Protein AF-A0A183U8U4-F1 (afdb_monomer)

Solvent-accessible surface area (backbone atoms only — not comparable to full-atom values): 8747 Å² total; per-residue (Å²): 136,84,70,83,73,76,54,66,68,55,45,35,29,67,80,66,69,57,63,91,91,66,82,87,49,68,44,51,52,22,52,34,50,22,61,74,52,65,74,80,43,82,41,73,47,58,36,67,73,43,47,53,53,50,50,53,51,53,52,50,55,51,51,51,54,50,51,50,53,52,49,53,52,50,55,66,70,65,72,81,82,74,97,68,84,76,85,74,80,91,67,94,51,70,74,56,51,57,54,51,54,32,65,71,64,73,42,62,69,58,34,49,53,51,48,63,60,51,59,76,60,70,82,7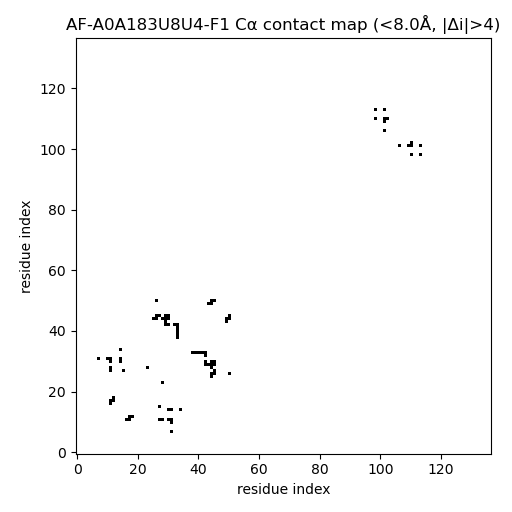6,77,89,77,92,85,88,80,85,86,76,88,81,137

Structure (mmCIF, N/CA/C/O backbone):
data_AF-A0A183U8U4-F1
#
_entry.id   AF-A0A183U8U4-F1
#
loop_
_atom_site.group_PDB
_atom_site.id
_atom_site.type_symbol
_atom_site.label_atom_id
_atom_site.label_alt_id
_atom_site.label_comp_id
_atom_site.label_asym_id
_atom_site.label_entity_id
_atom_site.label_seq_id
_atom_site.pdbx_PDB_ins_code
_atom_site.Cartn_x
_atom_site.Cartn_y
_atom_site.Cartn_z
_atom_site.occupancy
_atom_site.B_iso_or_equiv
_atom_site.auth_seq_id
_atom_site.auth_comp_id
_atom_site.auth_asym_id
_atom_site.auth_atom_id
_atom_site.pdbx_PDB_model_num
ATOM 1 N N . ASP A 1 1 ? -18.881 -7.187 -24.875 1.00 59.53 1 ASP A N 1
ATOM 2 C CA . ASP A 1 1 ? -17.555 -7.663 -24.420 1.00 59.53 1 ASP A CA 1
ATOM 3 C C . ASP A 1 1 ? -17.279 -7.236 -22.988 1.00 59.53 1 ASP A C 1
ATOM 5 O O . ASP A 1 1 ? -17.163 -6.046 -22.716 1.00 59.53 1 ASP A O 1
ATOM 9 N N . LYS A 1 2 ? -17.245 -8.180 -22.038 1.00 73.56 2 LYS A N 1
ATOM 10 C CA . LYS A 1 2 ? -16.778 -7.881 -20.675 1.00 73.56 2 LYS A CA 1
ATOM 11 C C . LYS A 1 2 ? -15.262 -8.041 -20.684 1.00 73.56 2 LYS A C 1
ATOM 13 O O . LYS A 1 2 ? -14.776 -9.126 -20.982 1.00 73.56 2 LYS A O 1
ATOM 18 N N . GLY A 1 3 ? -14.538 -6.954 -20.420 1.00 70.75 3 GLY A N 1
ATOM 19 C CA . GLY A 1 3 ? -13.078 -6.969 -20.345 1.00 70.75 3 GLY A CA 1
ATOM 20 C C . GLY A 1 3 ? -12.548 -7.981 -19.318 1.00 70.75 3 GLY A C 1
ATOM 21 O O . GLY A 1 3 ? -13.328 -8.537 -18.535 1.00 70.75 3 GLY A O 1
ATOM 22 N N . PRO A 1 4 ? -11.226 -8.226 -19.304 1.00 66.31 4 PRO A N 1
ATOM 23 C CA . PRO A 1 4 ? -10.623 -9.252 -18.466 1.00 66.31 4 PRO A CA 1
ATOM 24 C C . PRO A 1 4 ? -11.046 -9.088 -16.997 1.00 66.31 4 PRO A C 1
ATOM 26 O O . PRO A 1 4 ? -10.928 -7.987 -16.446 1.00 66.31 4 PRO A O 1
ATOM 29 N N . PRO A 1 5 ? -11.552 -10.148 -16.345 1.00 67.94 5 PRO A N 1
ATOM 30 C CA . PRO A 1 5 ? -11.940 -10.090 -14.941 1.00 67.94 5 PRO A CA 1
ATOM 31 C C . PRO A 1 5 ? -10.740 -9.681 -14.078 1.00 67.94 5 PRO A C 1
ATOM 33 O O . PRO A 1 5 ? -9.621 -10.099 -14.354 1.00 67.94 5 PRO A O 1
ATOM 36 N N . ASN A 1 6 ? -10.993 -8.858 -13.048 1.00 66.81 6 ASN A N 1
ATOM 37 C CA . ASN A 1 6 ? -10.019 -8.218 -12.146 1.00 66.81 6 ASN A CA 1
ATOM 38 C C . ASN A 1 6 ? -8.632 -8.896 -12.111 1.00 66.81 6 ASN A C 1
ATOM 40 O O . ASN A 1 6 ? -8.375 -9.802 -11.316 1.00 66.81 6 ASN A O 1
ATOM 44 N N . THR A 1 7 ? -7.733 -8.423 -12.974 1.00 78.75 7 THR A N 1
ATOM 45 C CA . THR A 1 7 ? -6.392 -8.988 -13.173 1.00 78.75 7 THR A CA 1
ATOM 46 C C . THR A 1 7 ? -5.443 -8.618 -12.042 1.00 78.75 7 THR A C 1
ATOM 48 O O . THR A 1 7 ? -4.581 -9.413 -11.669 1.00 78.75 7 THR A O 1
ATOM 51 N N . LEU A 1 8 ? -5.635 -7.447 -11.426 1.00 81.12 8 LEU A N 1
ATOM 52 C CA . LEU A 1 8 ? -4.771 -6.952 -10.354 1.00 81.12 8 LEU A CA 1
ATOM 53 C C . LEU A 1 8 ? -4.733 -7.926 -9.169 1.00 81.12 8 LEU A C 1
ATOM 55 O O . LEU A 1 8 ? -3.677 -8.169 -8.589 1.00 81.12 8 LEU A O 1
ATOM 59 N N . TYR A 1 9 ? -5.873 -8.536 -8.846 1.00 82.81 9 TYR A N 1
ATOM 60 C CA . TYR A 1 9 ? -5.989 -9.556 -7.804 1.00 82.81 9 TYR A CA 1
ATOM 61 C C . TYR A 1 9 ? -5.085 -10.778 -8.039 1.00 82.81 9 TYR A C 1
ATOM 63 O O . TYR A 1 9 ? -4.494 -11.303 -7.088 1.00 82.81 9 TYR A O 1
ATOM 71 N N . TYR A 1 10 ? -4.975 -11.230 -9.289 1.00 85.44 10 TYR A N 1
ATOM 72 C CA . TYR A 1 10 ? -4.137 -12.368 -9.673 1.00 85.44 10 TYR A CA 1
ATOM 73 C C . TYR A 1 10 ? -2.661 -11.980 -9.750 1.00 85.44 10 TYR A C 1
ATOM 75 O O . TYR A 1 10 ? -1.813 -12.694 -9.222 1.00 85.44 10 TYR A O 1
ATOM 83 N N . ILE A 1 11 ? -2.363 -10.798 -10.286 1.00 87.19 11 ILE A N 1
ATOM 84 C CA . ILE A 1 11 ? -0.992 -10.287 -10.405 1.00 87.19 11 ILE A CA 1
ATOM 85 C C . ILE A 1 11 ? -0.367 -10.075 -9.025 1.00 87.19 11 ILE A C 1
ATOM 87 O O . ILE A 1 11 ? 0.730 -10.550 -8.751 1.00 87.19 11 ILE A O 1
ATOM 91 N N . VAL A 1 12 ? -1.073 -9.413 -8.103 1.00 86.81 12 VAL A N 1
ATOM 92 C CA . VAL A 1 12 ? -0.551 -9.190 -6.744 1.00 86.81 12 VAL A CA 1
ATOM 93 C C . VAL A 1 12 ? -0.295 -10.524 -6.026 1.00 86.81 12 VAL A C 1
ATOM 95 O O . VAL A 1 12 ? 0.639 -10.625 -5.227 1.00 86.81 12 VAL A O 1
ATOM 98 N N . ARG A 1 13 ? -1.104 -11.559 -6.299 1.00 85.00 13 ARG A N 1
ATOM 99 C CA . ARG A 1 13 ? -0.894 -12.902 -5.739 1.00 85.00 13 ARG A CA 1
ATOM 100 C C . ARG A 1 13 ? 0.361 -13.566 -6.244 1.00 85.00 13 ARG A C 1
ATOM 102 O O . ARG A 1 13 ? 1.085 -14.115 -5.423 1.00 85.00 13 ARG A O 1
ATOM 109 N N . ASP A 1 14 ? 0.563 -13.539 -7.550 1.00 84.94 14 ASP A N 1
ATOM 110 C CA . ASP A 1 14 ? 1.712 -14.165 -8.185 1.00 84.94 14 ASP A CA 1
ATOM 111 C C . ASP A 1 14 ? 3.011 -13.534 -7.668 1.00 84.94 14 ASP A C 1
ATOM 113 O O . ASP A 1 14 ? 3.902 -14.195 -7.135 1.00 84.94 14 ASP A O 1
ATOM 117 N N . VAL A 1 15 ? 3.037 -12.204 -7.667 1.00 82.69 15 VAL A N 1
ATOM 118 C CA . VAL A 1 15 ? 4.228 -11.422 -7.350 1.00 82.69 15 VAL A CA 1
ATOM 119 C C . VAL A 1 15 ? 4.599 -11.478 -5.864 1.00 82.69 15 VAL A C 1
ATOM 121 O O . VAL A 1 15 ? 5.779 -11.502 -5.519 1.00 82.69 15 VAL A O 1
ATOM 124 N N . VAL A 1 16 ? 3.612 -11.501 -4.962 1.00 82.00 16 VAL A N 1
ATOM 125 C CA . VAL A 1 16 ? 3.849 -11.493 -3.504 1.00 82.00 16 VAL A CA 1
ATOM 126 C C . VAL A 1 16 ? 3.645 -12.885 -2.875 1.00 82.00 16 VAL A C 1
ATOM 128 O O . VAL A 1 16 ? 3.820 -13.045 -1.668 1.00 82.00 16 VAL A O 1
ATOM 131 N N . LYS A 1 17 ? 3.292 -13.907 -3.669 1.00 81.19 17 LYS A N 1
ATOM 132 C CA . LYS A 1 17 ? 2.994 -15.290 -3.234 1.00 81.19 17 LYS A CA 1
ATOM 133 C C . LYS A 1 17 ? 2.042 -15.346 -2.032 1.00 81.19 17 LYS A C 1
ATOM 135 O O . LYS A 1 17 ? 2.300 -15.975 -1.006 1.00 81.19 17 LYS A O 1
ATOM 140 N N . ILE A 1 18 ? 0.932 -14.620 -2.139 1.00 79.44 18 ILE A N 1
ATOM 141 C CA . ILE A 1 18 ? 0.007 -14.382 -1.027 1.00 79.44 18 ILE A CA 1
ATOM 142 C C . ILE A 1 18 ? -1.046 -15.496 -0.904 1.00 79.44 18 ILE A C 1
ATOM 144 O O . ILE A 1 18 ? -1.763 -15.793 -1.859 1.00 79.44 18 ILE A O 1
ATOM 148 N N . ARG A 1 19 ? -1.225 -16.031 0.314 1.00 79.25 19 ARG A N 1
ATOM 149 C CA . ARG A 1 19 ? -2.318 -16.965 0.652 1.00 79.25 19 ARG A CA 1
ATOM 150 C C . ARG A 1 19 ? -3.704 -16.290 0.572 1.00 79.25 19 ARG A C 1
ATOM 152 O O . ARG A 1 19 ? -3.828 -15.108 0.910 1.00 79.25 19 ARG A O 1
ATOM 159 N N . PRO A 1 20 ? -4.768 -17.016 0.174 1.00 75.25 20 PRO A N 1
ATOM 160 C CA . PRO A 1 20 ? -6.133 -16.487 0.199 1.00 75.25 20 PRO A CA 1
ATOM 161 C C . PRO A 1 20 ? -6.519 -16.045 1.623 1.00 75.25 20 PRO A C 1
ATOM 163 O O . PRO A 1 20 ? -6.184 -16.713 2.596 1.00 75.25 20 PRO A O 1
ATOM 166 N N . GLY A 1 21 ? -7.172 -14.884 1.745 1.00 79.62 21 GLY A N 1
ATOM 167 C CA . GLY A 1 21 ? -7.531 -14.265 3.035 1.00 79.62 21 GLY A CA 1
ATOM 168 C C . GLY A 1 21 ? -6.558 -13.190 3.539 1.00 79.62 21 GLY A C 1
ATOM 169 O O . GLY A 1 21 ? -6.797 -12.549 4.562 1.00 79.62 21 GLY A O 1
ATOM 170 N N . TYR A 1 22 ? -5.467 -12.933 2.822 1.00 84.12 22 TYR A N 1
ATOM 171 C CA . TYR A 1 22 ? -4.539 -11.866 3.177 1.00 84.12 22 TYR A CA 1
ATOM 172 C C . TYR A 1 22 ? -5.067 -10.478 2.784 1.00 84.12 22 TYR A C 1
ATOM 174 O O . TYR A 1 22 ? -5.496 -10.246 1.654 1.00 84.12 22 TYR A O 1
ATOM 182 N N . ARG A 1 23 ? -4.951 -9.504 3.694 1.00 84.94 23 ARG A N 1
ATOM 183 C CA . ARG A 1 23 ? -5.246 -8.093 3.398 1.00 84.94 23 ARG A CA 1
ATOM 184 C C . ARG A 1 23 ? -4.099 -7.436 2.646 1.00 84.94 23 ARG A C 1
ATOM 186 O O . ARG A 1 23 ? -3.029 -7.217 3.218 1.00 84.94 23 ARG A O 1
ATOM 193 N N . TYR A 1 24 ? -4.357 -7.049 1.401 1.00 87.81 24 TYR A N 1
ATOM 194 C CA . TYR A 1 24 ? -3.403 -6.312 0.579 1.00 87.81 24 TYR A CA 1
ATOM 195 C C . TYR A 1 24 ? -2.908 -5.037 1.272 1.00 87.81 24 TYR A C 1
ATOM 197 O O . TYR A 1 24 ? -3.643 -4.353 1.990 1.00 87.81 24 TYR A O 1
ATOM 205 N N . ARG A 1 25 ? -1.621 -4.744 1.072 1.00 89.44 25 ARG A N 1
ATOM 206 C CA . ARG A 1 25 ? -0.946 -3.549 1.588 1.00 89.44 25 ARG A CA 1
ATOM 207 C C . ARG A 1 25 ? -0.500 -2.683 0.421 1.00 89.44 25 ARG A C 1
ATOM 209 O O . ARG A 1 25 ? -0.247 -3.205 -0.659 1.00 89.44 25 ARG A O 1
ATOM 216 N N . ILE A 1 26 ? -0.315 -1.391 0.675 1.00 92.12 26 ILE A N 1
ATOM 217 C CA . ILE A 1 26 ? 0.117 -0.430 -0.351 1.00 92.12 26 ILE A CA 1
ATOM 218 C C . ILE A 1 26 ? 1.408 -0.877 -1.071 1.00 92.12 26 ILE A C 1
ATOM 220 O O . ILE A 1 26 ? 1.408 -0.879 -2.300 1.00 92.12 26 ILE A O 1
ATOM 224 N N . PRO A 1 27 ? 2.454 -1.388 -0.384 1.00 91.69 27 PRO A N 1
ATOM 225 C CA . PRO A 1 27 ? 3.650 -1.885 -1.073 1.00 91.69 27 PRO A CA 1
ATOM 226 C C . PRO A 1 27 ? 3.393 -3.063 -2.024 1.00 91.69 27 PRO A C 1
ATOM 228 O O . PRO A 1 27 ? 4.094 -3.217 -3.015 1.00 91.69 27 PRO A O 1
ATOM 231 N N . HIS A 1 28 ? 2.389 -3.900 -1.740 1.00 91.75 28 HIS A N 1
ATOM 232 C CA . HIS A 1 28 ? 2.055 -5.046 -2.593 1.00 91.75 28 HIS A CA 1
ATOM 233 C C . HIS A 1 28 ? 1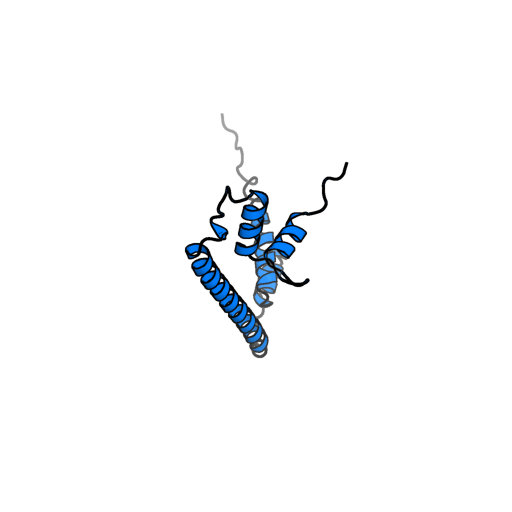.413 -4.589 -3.906 1.00 91.75 28 HIS A C 1
ATOM 235 O O . HIS A 1 28 ? 1.635 -5.200 -4.945 1.00 91.75 28 HIS A O 1
ATOM 241 N N . ILE A 1 29 ? 0.639 -3.501 -3.855 1.00 92.00 29 ILE A N 1
ATOM 242 C CA . ILE A 1 29 ? 0.059 -2.875 -5.044 1.00 92.00 29 ILE A CA 1
ATOM 243 C C . ILE A 1 29 ? 1.154 -2.195 -5.868 1.00 92.00 29 ILE A C 1
ATOM 245 O O . ILE A 1 29 ? 1.198 -2.384 -7.077 1.00 92.00 29 ILE A O 1
ATOM 249 N N . GLY A 1 30 ? 2.079 -1.480 -5.216 1.00 92.50 30 GLY A N 1
ATOM 250 C CA . GLY A 1 30 ? 3.233 -0.881 -5.893 1.00 92.50 30 GLY A CA 1
ATOM 251 C C . GLY A 1 30 ? 4.039 -1.910 -6.687 1.00 92.50 30 GLY A C 1
ATOM 252 O O . GLY A 1 30 ? 4.344 -1.680 -7.851 1.00 92.50 30 GLY A O 1
ATOM 253 N N . LEU A 1 31 ? 4.284 -3.082 -6.095 1.00 91.44 31 LEU A N 1
ATOM 254 C CA . LEU A 1 31 ? 5.025 -4.158 -6.753 1.00 91.44 31 LEU A CA 1
ATOM 255 C C . LEU A 1 31 ? 4.267 -4.764 -7.948 1.00 91.44 31 LEU A C 1
ATOM 257 O O . LEU A 1 31 ? 4.877 -5.119 -8.951 1.00 91.44 31 LEU A O 1
ATOM 261 N N . ALA A 1 32 ? 2.936 -4.851 -7.879 1.00 91.31 32 ALA A N 1
ATOM 262 C CA . ALA A 1 32 ? 2.129 -5.286 -9.018 1.00 91.31 32 ALA A CA 1
ATOM 263 C C . ALA A 1 32 ? 2.156 -4.275 -10.174 1.00 91.31 32 ALA A C 1
ATOM 265 O O . ALA A 1 32 ? 2.196 -4.682 -11.331 1.00 91.31 32 ALA A O 1
ATOM 266 N N . ILE A 1 33 ? 2.186 -2.973 -9.873 1.00 90.75 33 ILE A N 1
ATOM 267 C CA . ILE A 1 33 ? 2.295 -1.920 -10.893 1.00 90.75 33 ILE A CA 1
ATOM 268 C C . ILE A 1 33 ? 3.653 -1.992 -11.601 1.00 90.75 33 ILE A C 1
ATOM 270 O O . ILE A 1 33 ? 3.702 -1.938 -12.823 1.00 90.75 33 ILE A O 1
ATOM 274 N N . GLU A 1 34 ? 4.754 -2.180 -10.872 1.00 91.75 34 GLU A N 1
ATOM 275 C CA . GLU A 1 34 ? 6.086 -2.347 -11.484 1.00 91.75 34 GLU A CA 1
ATOM 276 C C . GLU A 1 34 ? 6.148 -3.551 -12.431 1.00 91.75 34 GLU A C 1
ATOM 278 O O . GLU A 1 34 ? 6.795 -3.501 -13.478 1.00 91.75 34 GLU A O 1
ATOM 283 N N . LYS A 1 35 ? 5.444 -4.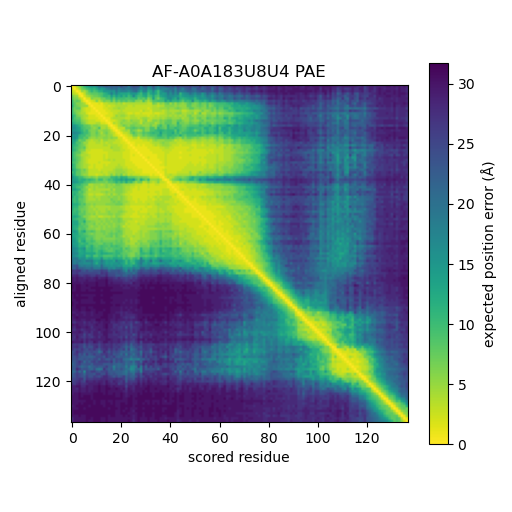631 -12.074 1.00 89.31 35 LYS A N 1
ATOM 284 C CA . LYS A 1 35 ? 5.331 -5.832 -12.906 1.00 89.31 35 LYS A CA 1
ATOM 285 C C . LYS A 1 35 ? 4.479 -5.600 -14.147 1.00 89.31 35 LYS A C 1
ATOM 287 O O . LYS A 1 35 ? 4.860 -6.059 -15.216 1.00 89.31 35 LYS A O 1
ATOM 292 N N . LEU A 1 36 ? 3.386 -4.853 -14.020 1.00 89.06 36 LEU A N 1
ATOM 293 C CA . LEU A 1 36 ? 2.546 -4.451 -15.151 1.00 89.06 36 LEU A CA 1
ATOM 294 C C . LEU A 1 36 ? 3.283 -3.538 -16.136 1.00 89.06 36 LEU A C 1
ATOM 296 O O . LEU A 1 36 ? 3.107 -3.670 -17.341 1.00 89.06 36 LEU A O 1
ATOM 300 N N . MET A 1 37 ? 4.123 -2.640 -15.626 1.00 88.75 37 MET A N 1
ATOM 301 C CA . MET A 1 37 ? 4.874 -1.669 -16.425 1.00 88.75 37 MET A CA 1
ATOM 302 C C . MET A 1 37 ? 6.209 -2.214 -16.960 1.00 88.75 37 MET A C 1
ATOM 304 O O . MET A 1 37 ? 6.952 -1.479 -17.605 1.00 88.75 37 MET A O 1
ATOM 308 N N . GLY A 1 38 ? 6.547 -3.478 -16.675 1.00 82.62 38 GLY A N 1
ATOM 309 C CA . GLY A 1 38 ? 7.710 -4.146 -17.260 1.00 82.62 38 GLY A CA 1
ATOM 310 C C . GLY A 1 38 ? 9.052 -3.489 -16.921 1.00 82.62 38 GLY A C 1
ATOM 311 O O . GLY A 1 38 ? 9.823 -3.178 -17.821 1.00 82.62 38 GLY A O 1
ATOM 312 N N . SER A 1 39 ? 9.359 -3.267 -15.637 1.00 75.38 39 SER A N 1
ATOM 313 C CA . SER A 1 39 ? 10.642 -2.708 -15.136 1.00 75.38 39 SER A CA 1
ATOM 314 C C . SER A 1 39 ? 11.035 -1.293 -15.606 1.00 75.38 39 SER A C 1
ATOM 316 O O . SER A 1 39 ? 11.961 -0.717 -15.044 1.00 75.38 39 SER A O 1
ATOM 318 N N . GLY A 1 40 ? 10.299 -0.682 -16.539 1.00 86.38 40 GLY A N 1
ATOM 319 C CA . GLY A 1 40 ? 10.480 0.714 -16.966 1.00 86.38 40 GLY A CA 1
ATOM 320 C C . GLY A 1 40 ? 9.895 1.749 -15.998 1.00 86.38 40 GLY A C 1
ATOM 321 O O . GLY A 1 40 ? 10.022 2.951 -16.211 1.00 86.38 40 GLY A O 1
ATOM 322 N N . PHE A 1 41 ? 9.248 1.294 -14.925 1.00 91.50 41 PHE A N 1
ATOM 323 C CA . PHE A 1 41 ? 8.672 2.138 -13.888 1.00 91.50 41 PHE A CA 1
ATOM 324 C C . PHE A 1 41 ? 8.999 1.571 -12.511 1.00 91.50 41 PHE A C 1
ATOM 326 O O . PHE A 1 41 ? 8.812 0.377 -12.266 1.00 91.50 41 PHE A O 1
ATOM 333 N N . ARG A 1 42 ? 9.431 2.447 -11.598 1.00 90.44 42 ARG A N 1
ATOM 334 C CA . ARG A 1 42 ? 9.630 2.129 -10.183 1.00 90.44 42 ARG A CA 1
ATOM 335 C C . ARG A 1 42 ? 8.594 2.866 -9.352 1.00 90.44 42 ARG A C 1
ATOM 337 O O . ARG A 1 42 ? 8.506 4.092 -9.385 1.00 90.44 42 ARG A O 1
ATOM 344 N N . SER A 1 43 ? 7.808 2.118 -8.593 1.00 90.44 43 SER A N 1
ATOM 345 C CA . SER A 1 43 ? 6.738 2.683 -7.791 1.00 90.44 43 SER A CA 1
ATOM 346 C C . SER A 1 43 ? 7.304 3.338 -6.534 1.00 90.44 43 SER A C 1
ATOM 348 O O . SER A 1 43 ? 7.994 2.707 -5.737 1.00 90.44 43 SER A O 1
ATOM 350 N N . SER A 1 44 ? 6.924 4.584 -6.257 1.00 92.50 44 SER A N 1
ATOM 351 C CA . SER A 1 44 ? 7.275 5.245 -4.989 1.00 92.50 44 SER A CA 1
ATOM 352 C C . SER A 1 44 ? 6.774 4.475 -3.756 1.00 92.50 44 SER A C 1
ATOM 354 O O . SER A 1 44 ? 7.304 4.635 -2.658 1.00 92.50 44 SER A O 1
ATOM 356 N N . TYR A 1 45 ? 5.780 3.598 -3.936 1.00 90.69 45 TYR A N 1
ATOM 357 C CA . TYR A 1 45 ? 5.207 2.752 -2.891 1.00 90.69 45 TYR A CA 1
ATOM 358 C C . TYR A 1 45 ? 6.045 1.509 -2.545 1.00 90.69 45 TYR A C 1
ATOM 360 O O . TYR A 1 45 ? 5.783 0.875 -1.518 1.00 90.69 45 TYR A O 1
ATOM 368 N N . THR A 1 46 ? 7.034 1.138 -3.364 1.00 90.69 46 THR A N 1
ATOM 369 C CA . THR A 1 46 ? 7.969 0.032 -3.072 1.00 90.69 46 THR A CA 1
ATOM 370 C C . THR A 1 46 ? 9.282 0.521 -2.459 1.00 90.69 46 THR A C 1
ATOM 372 O O . THR A 1 46 ? 10.016 -0.294 -1.903 1.00 90.69 46 THR A O 1
ATOM 375 N N . SER A 1 47 ? 9.547 1.834 -2.491 1.00 92.88 47 SER A N 1
ATOM 376 C CA . SER A 1 47 ? 10.750 2.462 -1.930 1.00 92.88 47 SER A CA 1
ATOM 377 C C . SER A 1 47 ? 10.949 2.147 -0.442 1.00 92.88 47 SER A C 1
ATOM 379 O O . SER A 1 47 ? 9.996 2.163 0.344 1.00 92.88 47 SER A O 1
ATOM 381 N N . ASP A 1 48 ? 12.195 1.915 -0.025 1.00 89.88 48 ASP A N 1
ATOM 382 C CA . ASP A 1 48 ? 12.541 1.566 1.359 1.00 89.88 48 ASP A CA 1
ATOM 383 C C . ASP A 1 48 ? 12.165 2.664 2.358 1.00 89.88 48 ASP A C 1
ATOM 385 O O . ASP A 1 48 ? 11.607 2.376 3.422 1.00 89.88 48 ASP A O 1
ATOM 389 N N . ALA A 1 49 ? 12.346 3.931 1.976 1.00 91.56 49 ALA A N 1
ATOM 390 C CA . ALA A 1 49 ? 11.916 5.075 2.778 1.00 91.56 49 ALA A CA 1
ATOM 391 C C . ALA A 1 49 ? 10.396 5.053 3.027 1.00 91.56 49 ALA A C 1
ATOM 393 O O . ALA A 1 49 ? 9.922 5.277 4.147 1.00 91.56 49 ALA A O 1
ATOM 394 N N . PHE A 1 50 ? 9.614 4.712 1.995 1.00 93.12 50 PHE A N 1
ATOM 395 C CA . PHE A 1 50 ? 8.167 4.563 2.124 1.00 93.12 50 PHE A CA 1
ATOM 396 C C . PHE A 1 50 ? 7.803 3.347 2.982 1.00 93.12 50 PHE A C 1
ATOM 398 O O . PHE A 1 50 ? 6.928 3.450 3.844 1.00 93.12 50 PHE A O 1
ATOM 405 N N . ARG A 1 51 ? 8.483 2.207 2.803 1.00 91.19 51 ARG A N 1
ATOM 406 C CA . ARG A 1 51 ? 8.239 0.982 3.584 1.00 91.19 51 ARG A CA 1
ATOM 407 C C . ARG A 1 51 ? 8.440 1.215 5.080 1.00 91.19 51 ARG A C 1
ATOM 409 O O . ARG A 1 51 ? 7.592 0.785 5.869 1.00 91.19 51 ARG A O 1
ATOM 416 N N . ALA A 1 52 ? 9.494 1.936 5.462 1.00 92.12 52 ALA A N 1
ATOM 417 C CA . ALA A 1 52 ? 9.754 2.308 6.850 1.00 92.12 52 ALA A CA 1
ATOM 418 C C . ALA A 1 52 ? 8.617 3.175 7.418 1.00 92.12 52 ALA A C 1
ATOM 420 O O . ALA A 1 52 ? 7.993 2.813 8.421 1.00 92.12 52 ALA A O 1
ATOM 421 N N . LYS A 1 53 ? 8.260 4.263 6.721 1.00 92.75 53 LYS A N 1
ATOM 422 C CA . LYS A 1 53 ? 7.178 5.172 7.139 1.00 92.75 53 LYS A CA 1
ATOM 423 C C . LYS A 1 53 ? 5.825 4.461 7.231 1.00 92.75 53 LYS A C 1
ATOM 425 O O . LYS A 1 53 ? 5.086 4.643 8.201 1.00 92.75 53 LYS A O 1
ATOM 430 N N . TYR A 1 54 ? 5.510 3.620 6.249 1.00 92.19 54 TYR A N 1
ATOM 431 C CA . TYR A 1 54 ? 4.269 2.853 6.192 1.00 92.19 54 TYR A CA 1
ATOM 432 C C . TYR A 1 54 ? 4.171 1.833 7.332 1.00 92.19 54 TYR A C 1
ATOM 434 O O . TYR A 1 54 ? 3.105 1.692 7.935 1.00 92.19 54 TYR A O 1
ATOM 442 N N . SER A 1 55 ? 5.270 1.147 7.668 1.00 90.00 55 SER A N 1
ATOM 443 C CA . SER A 1 55 ? 5.312 0.210 8.797 1.00 90.00 55 SER A CA 1
ATOM 444 C C . SER A 1 55 ? 5.017 0.920 10.121 1.00 90.00 55 SER A C 1
ATOM 446 O O . SER A 1 55 ? 4.106 0.516 10.853 1.00 90.00 55 SER A O 1
ATOM 448 N N . SER A 1 56 ? 5.699 2.039 10.377 1.00 92.12 56 SER A N 1
ATOM 449 C CA . SER A 1 56 ? 5.502 2.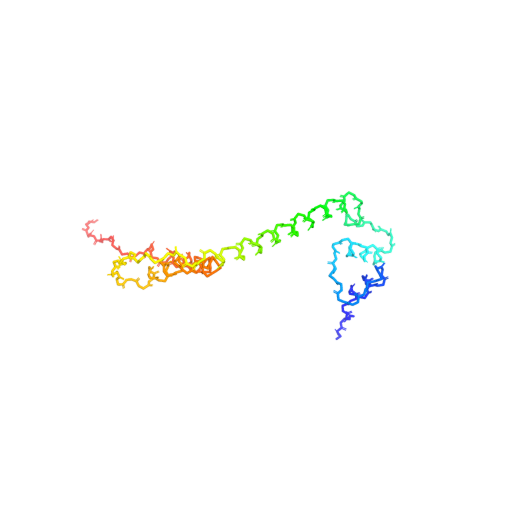857 11.578 1.00 92.12 56 SER A CA 1
ATOM 450 C C . SER A 1 56 ? 4.075 3.398 11.677 1.00 92.12 56 SER A C 1
ATOM 452 O O . SER A 1 56 ? 3.423 3.247 12.714 1.00 92.12 56 SER A O 1
ATOM 454 N N . PHE A 1 57 ? 3.536 3.944 10.582 1.00 92.56 57 PHE A N 1
ATOM 455 C CA . PHE A 1 57 ? 2.151 4.415 10.523 1.00 92.56 57 PHE A CA 1
ATOM 456 C C . PHE A 1 57 ? 1.155 3.287 10.816 1.00 92.56 57 PHE A C 1
ATOM 458 O O . PHE A 1 57 ? 0.250 3.435 11.640 1.00 92.56 57 PHE A O 1
ATOM 465 N N . ARG A 1 58 ? 1.339 2.118 10.195 1.00 89.56 58 ARG A N 1
ATOM 466 C CA . ARG A 1 58 ? 0.438 0.978 10.381 1.00 89.56 58 ARG A CA 1
ATOM 467 C C . ARG A 1 58 ? 0.473 0.451 11.814 1.00 89.56 58 ARG A C 1
ATOM 469 O O . ARG A 1 58 ? -0.569 0.047 12.334 1.00 89.56 58 ARG A O 1
ATOM 476 N N . ASN A 1 59 ? 1.643 0.447 12.446 1.00 90.56 59 ASN A N 1
ATOM 477 C CA . ASN A 1 59 ? 1.784 0.063 13.847 1.00 90.56 59 ASN A CA 1
ATOM 478 C C . ASN A 1 59 ? 1.089 1.075 14.763 1.00 90.56 59 ASN A C 1
ATOM 480 O O . ASN A 1 59 ? 0.298 0.662 15.611 1.00 90.56 59 ASN A O 1
ATOM 484 N N . LYS A 1 60 ? 1.253 2.380 14.515 1.00 92.25 60 LYS A N 1
ATOM 485 C CA . LYS A 1 60 ? 0.533 3.435 15.246 1.00 92.25 60 LYS A CA 1
ATOM 486 C C . LYS A 1 60 ? -0.987 3.260 15.158 1.00 92.25 60 LYS A C 1
ATOM 488 O O . LYS A 1 60 ? -1.659 3.231 16.184 1.00 92.25 60 LYS A O 1
ATOM 493 N N . ILE A 1 61 ? -1.526 3.037 13.958 1.00 90.38 61 ILE A N 1
ATOM 494 C CA . ILE A 1 61 ? -2.968 2.812 13.749 1.00 90.38 61 ILE A CA 1
ATOM 495 C C . ILE A 1 61 ? -3.469 1.543 14.454 1.00 90.38 61 ILE A C 1
ATOM 497 O O . ILE A 1 61 ? -4.596 1.510 14.948 1.00 90.38 61 ILE A O 1
ATOM 501 N N . LYS A 1 62 ? -2.665 0.474 14.509 1.00 88.81 62 LYS A N 1
ATOM 502 C CA . LYS A 1 62 ? -3.028 -0.728 15.277 1.00 88.81 62 LYS A CA 1
ATOM 503 C C . LYS A 1 62 ? -3.108 -0.441 16.773 1.00 88.81 62 LYS A C 1
ATOM 505 O O . LYS A 1 62 ? -4.072 -0.869 17.400 1.00 88.81 62 LYS A O 1
ATOM 510 N N . VAL A 1 63 ? -2.120 0.266 17.319 1.00 90.00 63 VAL A N 1
ATOM 511 C CA . VAL A 1 63 ? -2.080 0.625 18.744 1.00 90.00 63 VAL A CA 1
ATOM 512 C C . VAL A 1 63 ? -3.252 1.534 19.097 1.00 90.00 63 VAL A C 1
ATOM 514 O O . VAL A 1 63 ? -3.953 1.260 20.065 1.00 90.00 63 VAL A O 1
ATOM 517 N N . MET A 1 64 ? -3.527 2.554 18.278 1.00 88.06 64 MET A N 1
ATOM 518 C CA . MET A 1 64 ? -4.663 3.456 18.492 1.00 88.06 64 MET A CA 1
ATOM 519 C C . MET A 1 64 ? -5.997 2.708 18.500 1.00 88.06 64 MET A C 1
ATOM 521 O O . MET A 1 64 ? -6.757 2.857 19.448 1.00 88.06 64 MET A O 1
ATOM 525 N N . ARG A 1 65 ? -6.253 1.838 17.513 1.00 87.44 65 ARG A N 1
ATOM 526 C CA . ARG A 1 65 ? -7.496 1.044 17.476 1.00 87.44 65 ARG A CA 1
ATOM 527 C C . ARG A 1 65 ? -7.608 0.052 18.634 1.00 87.44 65 ARG A C 1
ATOM 529 O O . ARG A 1 65 ? -8.708 -0.209 19.107 1.00 87.44 65 ARG A O 1
ATOM 536 N N . LYS A 1 66 ? -6.487 -0.511 19.101 1.00 87.12 66 LYS A N 1
ATOM 537 C CA . LYS A 1 66 ? -6.473 -1.365 20.299 1.00 87.12 66 LYS A CA 1
ATOM 538 C C . LYS A 1 66 ? -6.850 -0.550 21.541 1.00 87.12 66 LYS A C 1
ATOM 540 O O . LYS A 1 66 ? -7.737 -0.967 22.275 1.00 87.12 66 LYS A O 1
ATOM 545 N N . LYS A 1 67 ? -6.242 0.627 21.719 1.00 84.44 67 LYS A N 1
ATOM 546 C CA . LYS A 1 67 ? -6.537 1.545 22.827 1.00 84.44 67 LYS A CA 1
ATOM 547 C C . LYS A 1 67 ? -7.994 2.006 22.811 1.00 84.44 67 LYS A C 1
ATOM 549 O O . LYS A 1 67 ? -8.636 1.986 23.848 1.00 84.44 67 LYS A O 1
ATOM 554 N N . GLU A 1 68 ? -8.525 2.370 21.648 1.00 84.00 68 GLU A N 1
ATOM 555 C CA . GLU A 1 68 ? -9.935 2.733 21.477 1.00 84.00 68 GLU A CA 1
ATOM 556 C C . GLU A 1 68 ? -10.860 1.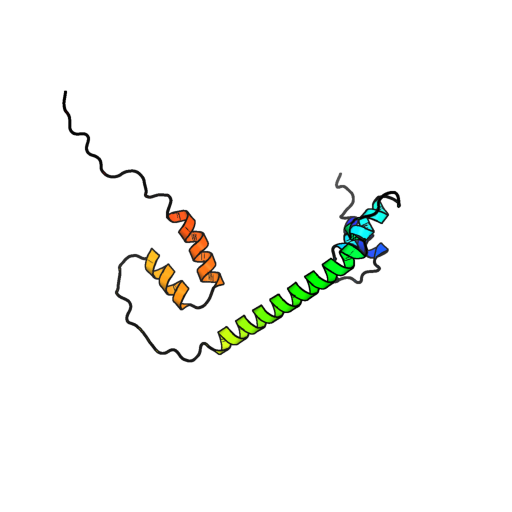579 21.878 1.00 84.00 68 GLU A C 1
ATOM 558 O O . GLU A 1 68 ? -11.789 1.779 22.652 1.00 84.00 68 GLU A O 1
ATOM 563 N N . ARG A 1 69 ? -10.566 0.348 21.441 1.00 84.44 69 ARG A N 1
ATOM 564 C CA . ARG A 1 69 ? -11.344 -0.837 21.830 1.00 84.44 69 ARG A CA 1
ATOM 565 C C . ARG A 1 69 ? -11.297 -1.105 23.336 1.00 84.44 69 ARG A C 1
ATOM 567 O O . ARG A 1 69 ? -12.313 -1.465 23.917 1.00 84.44 69 ARG A O 1
ATOM 574 N N . GLU A 1 70 ? -10.141 -0.927 23.967 1.00 82.75 70 GLU A N 1
ATOM 575 C CA . GLU A 1 70 ? -9.987 -1.064 25.421 1.00 82.75 70 GLU A CA 1
ATOM 576 C C . GLU A 1 70 ? -10.685 0.061 26.192 1.00 82.75 70 GLU A C 1
ATOM 578 O O . GLU A 1 70 ? -11.229 -0.181 27.265 1.00 82.75 70 GLU A O 1
ATOM 583 N N . GLN A 1 71 ? -10.688 1.283 25.656 1.00 78.56 71 GLN A N 1
ATOM 584 C CA . GLN A 1 71 ? -11.424 2.413 26.222 1.00 78.56 71 GLN A CA 1
ATOM 585 C C . GLN A 1 71 ? -12.932 2.211 26.106 1.00 78.56 71 GLN A C 1
ATOM 587 O O . GLN A 1 71 ? -13.633 2.435 27.084 1.00 78.56 71 GLN A O 1
ATOM 592 N N . LEU A 1 72 ? -13.419 1.736 24.957 1.00 76.75 72 LEU A N 1
ATOM 593 C CA . LEU A 1 72 ? -14.817 1.349 24.766 1.00 76.75 72 LEU A CA 1
ATOM 594 C C . LEU A 1 72 ? -15.210 0.235 25.747 1.00 76.75 72 LEU A C 1
ATOM 596 O O . LEU A 1 72 ? -16.226 0.353 26.418 1.00 76.75 72 LEU A O 1
ATOM 600 N N . ALA A 1 73 ? -14.372 -0.796 25.908 1.00 75.06 73 ALA A N 1
ATOM 601 C CA . ALA A 1 73 ? -14.625 -1.882 26.857 1.00 75.06 73 ALA A CA 1
ATOM 602 C C . ALA A 1 73 ? -14.614 -1.414 28.326 1.00 75.06 73 ALA A C 1
ATOM 604 O O . ALA A 1 73 ? -15.471 -1.828 29.101 1.00 75.06 73 ALA A O 1
ATOM 605 N N . ARG A 1 74 ? -13.686 -0.525 28.715 1.00 69.62 74 ARG A N 1
ATOM 606 C CA . ARG A 1 74 ? -13.671 0.076 30.062 1.00 69.62 74 ARG A CA 1
ATOM 607 C C . ARG A 1 74 ? -14.861 1.001 30.307 1.00 69.62 74 ARG A C 1
ATOM 609 O O . ARG A 1 74 ? -15.402 0.974 31.401 1.00 69.62 74 ARG A O 1
ATOM 616 N N . ALA A 1 75 ? -15.269 1.787 29.312 1.00 65.88 75 ALA A N 1
ATOM 617 C CA . ALA A 1 75 ? -16.429 2.671 29.414 1.00 65.88 75 ALA A CA 1
ATOM 6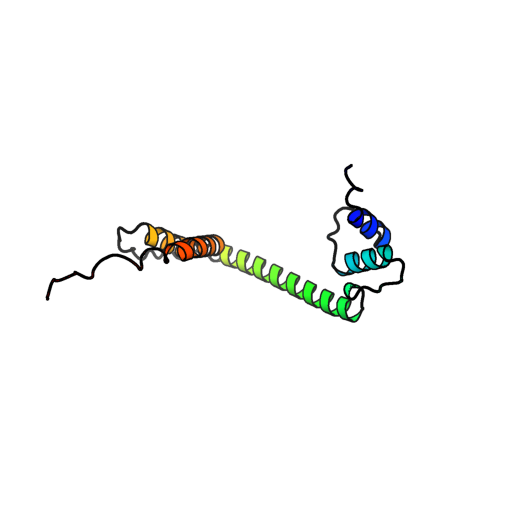18 C C . ALA A 1 75 ? -17.740 1.880 29.563 1.00 65.88 75 ALA A C 1
ATOM 620 O O . ALA A 1 75 ? -18.620 2.296 30.309 1.00 65.88 75 ALA A O 1
ATOM 621 N N . SER A 1 76 ? -17.853 0.716 28.911 1.00 59.41 76 SER A N 1
ATOM 622 C CA . SER A 1 76 ? -18.973 -0.209 29.125 1.00 59.41 76 SER A CA 1
ATOM 623 C C . SER A 1 76 ? -18.949 -0.866 30.509 1.00 59.41 76 SER A C 1
ATOM 625 O O . SER A 1 76 ? -20.009 -1.122 31.062 1.00 59.41 76 SER A O 1
ATOM 627 N N . ALA A 1 77 ? -17.768 -1.105 31.089 1.00 59.50 77 ALA A N 1
ATOM 628 C CA . ALA A 1 77 ? -17.629 -1.669 32.436 1.00 59.50 77 ALA A CA 1
ATOM 629 C C . ALA A 1 77 ? -17.823 -0.640 33.569 1.00 59.50 77 ALA A C 1
ATOM 631 O O . ALA A 1 77 ? -18.064 -1.025 34.705 1.00 59.50 77 ALA A O 1
ATOM 632 N N . SER A 1 78 ? -17.721 0.665 33.290 1.00 51.19 78 SER A N 1
ATOM 633 C CA . SER A 1 78 ? -17.919 1.733 34.284 1.00 51.19 78 SER A CA 1
ATOM 634 C C . SER A 1 78 ? -19.364 2.242 34.381 1.00 51.19 78 SER A C 1
ATOM 636 O O . SER A 1 78 ? -19.612 3.224 35.074 1.00 51.19 78 SER A O 1
ATOM 638 N N . SER A 1 79 ? -20.316 1.619 33.679 1.00 50.84 79 SER A N 1
ATOM 639 C CA . SER A 1 79 ? -21.714 2.067 33.592 1.00 50.84 79 SER A CA 1
ATOM 640 C C . SER A 1 79 ? -22.649 1.396 34.613 1.00 50.84 79 SER A C 1
ATOM 642 O O . SER A 1 79 ? -23.823 1.199 34.308 1.00 50.8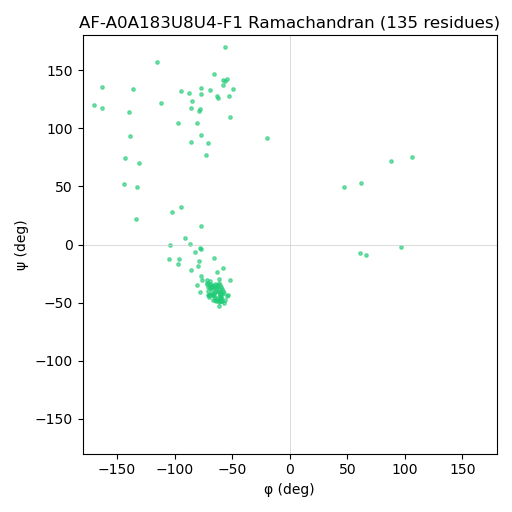4 79 SER A O 1
ATOM 644 N N . GLU A 1 80 ? -22.173 1.039 35.811 1.00 48.16 80 GLU A N 1
ATOM 645 C CA . GLU A 1 80 ? -23.039 0.439 36.847 1.00 48.16 80 GLU A CA 1
ATOM 646 C C . GLU A 1 80 ? -23.415 1.375 38.011 1.00 48.16 80 GLU A C 1
ATOM 648 O O . GLU A 1 80 ? -24.383 1.080 38.697 1.00 48.16 80 GLU A O 1
ATOM 653 N N . ASN A 1 81 ? -22.794 2.552 38.198 1.00 52.47 81 ASN A N 1
ATOM 654 C CA . ASN A 1 81 ? -23.077 3.391 39.382 1.00 52.47 81 ASN A CA 1
ATOM 655 C C . ASN A 1 81 ? -23.374 4.876 39.080 1.00 52.47 81 ASN A C 1
ATOM 657 O O . ASN A 1 81 ? -22.604 5.758 39.462 1.00 52.47 81 ASN A O 1
ATOM 661 N N . TYR A 1 82 ? -24.528 5.189 38.481 1.00 41.19 82 TYR A N 1
ATOM 662 C CA . TYR A 1 82 ? -25.145 6.511 38.682 1.00 41.19 82 TYR A CA 1
ATOM 663 C C . TYR A 1 82 ? -26.674 6.410 38.741 1.00 41.19 82 TYR A C 1
ATOM 665 O O . TYR A 1 82 ? -27.395 6.790 37.821 1.00 41.19 82 TYR A O 1
ATOM 673 N N . THR A 1 83 ? -27.185 5.900 39.861 1.00 42.94 83 THR A N 1
ATOM 674 C CA . THR A 1 83 ? -28.555 6.174 40.311 1.00 42.94 83 THR A CA 1
ATOM 675 C C . THR A 1 83 ? -28.613 7.612 40.825 1.00 42.94 83 THR A C 1
ATOM 677 O O . THR A 1 83 ? -28.565 7.871 42.024 1.00 42.94 83 THR A O 1
ATOM 680 N N . GLY A 1 84 ? -28.652 8.563 39.902 1.00 40.66 84 GLY A N 1
ATOM 681 C CA . GLY A 1 84 ? -28.926 9.962 40.186 1.00 40.66 84 GLY A CA 1
ATOM 682 C C . GLY A 1 84 ? -29.848 10.455 39.094 1.00 40.66 84 GLY A C 1
ATOM 683 O O . GLY A 1 84 ? -29.380 10.806 38.019 1.00 40.66 84 GLY A O 1
ATOM 684 N N . ILE A 1 85 ? -31.154 10.393 39.341 1.00 40.31 85 ILE A N 1
ATOM 685 C CA . ILE A 1 85 ? -32.182 10.976 38.480 1.00 40.31 85 ILE A CA 1
ATOM 686 C C . ILE A 1 85 ? -32.234 12.475 38.819 1.00 40.31 85 ILE A C 1
ATOM 688 O O . ILE A 1 85 ? -32.780 12.814 39.868 1.00 40.31 85 ILE A O 1
ATOM 692 N N . PRO A 1 86 ? -31.702 13.404 38.003 1.00 39.91 86 PRO A N 1
ATOM 693 C CA . PRO A 1 86 ? -32.201 14.767 38.018 1.00 39.91 86 PRO A CA 1
ATOM 694 C C . PRO A 1 86 ? -33.515 14.776 37.234 1.00 39.91 86 PRO A C 1
ATOM 696 O O . PRO A 1 86 ? -33.544 14.469 36.042 1.00 39.91 86 PRO A O 1
ATOM 699 N N . SER A 1 87 ? -34.614 15.092 37.915 1.00 42.16 87 SER A N 1
ATOM 700 C CA . SER A 1 87 ? -35.924 15.310 37.305 1.00 42.16 87 SER A CA 1
ATOM 701 C C . SER A 1 87 ? -35.799 16.316 36.157 1.00 42.16 87 SER A C 1
ATOM 703 O O . SER A 1 87 ? -35.532 17.496 36.382 1.00 42.16 87 SER A O 1
ATOM 705 N N . ALA A 1 88 ? -35.944 15.844 34.919 1.00 45.72 88 ALA A N 1
ATOM 706 C CA . ALA A 1 88 ? -35.913 16.705 33.748 1.00 45.72 88 ALA A CA 1
ATOM 707 C C . ALA A 1 88 ? -37.176 17.590 33.729 1.00 45.72 88 ALA A C 1
ATOM 709 O O . ALA A 1 88 ? -38.279 17.068 33.919 1.00 45.72 88 ALA A O 1
ATOM 710 N N . PRO A 1 89 ? -37.055 18.911 33.494 1.00 44.22 89 PRO A N 1
ATOM 711 C CA . PRO A 1 89 ? -38.211 19.761 33.263 1.00 44.22 89 PRO A CA 1
ATOM 712 C C . PRO A 1 89 ? -38.909 19.303 31.979 1.00 44.22 89 PRO A C 1
ATOM 714 O O . PRO A 1 89 ? -38.285 19.136 30.932 1.00 44.22 89 PRO A O 1
ATOM 717 N N . ILE A 1 90 ? -40.211 19.066 32.091 1.00 48.31 90 ILE A N 1
ATOM 718 C CA . ILE A 1 90 ? -41.088 18.602 31.019 1.00 48.31 90 ILE A CA 1
ATOM 719 C C . ILE A 1 90 ? -41.265 19.773 30.041 1.00 48.31 90 ILE A C 1
ATOM 721 O O . ILE A 1 90 ? -42.164 20.593 30.202 1.00 48.31 90 ILE A O 1
ATOM 725 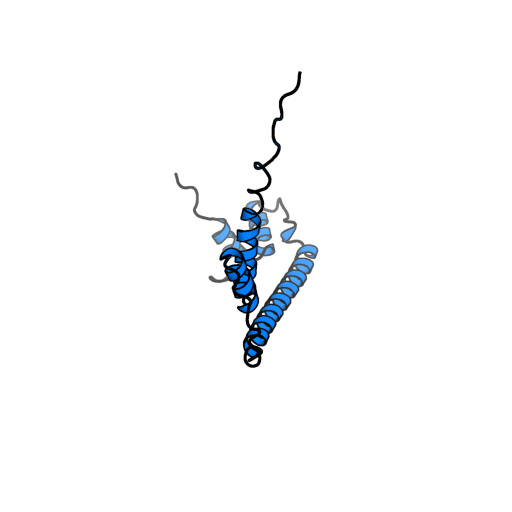N N . THR A 1 91 ? -40.362 19.918 29.071 1.00 51.78 91 THR A N 1
ATOM 726 C CA . THR A 1 91 ? -40.542 20.852 27.950 1.00 51.78 91 THR A CA 1
ATOM 727 C C . THR A 1 91 ? -41.144 20.073 26.782 1.00 51.78 91 THR A C 1
ATOM 729 O O . THR A 1 91 ? -40.713 18.965 26.468 1.00 51.78 91 THR A O 1
ATOM 732 N N . SER A 1 92 ? -42.195 20.613 26.169 1.00 54.56 92 SER A N 1
ATOM 733 C CA . SER A 1 92 ? -43.016 19.946 25.148 1.00 54.56 92 SER A CA 1
ATOM 734 C C . SER A 1 92 ? -42.371 19.888 23.755 1.00 54.56 92 SER A C 1
ATOM 736 O O . SER A 1 92 ? -43.073 19.636 22.779 1.00 54.56 92 SER A O 1
ATOM 738 N N . ASP A 1 93 ? -41.061 20.132 23.640 1.00 48.25 93 ASP A N 1
ATOM 739 C CA . ASP A 1 93 ? -40.355 20.173 22.358 1.00 48.25 93 ASP A CA 1
ATOM 740 C C . ASP A 1 93 ? -39.656 18.832 22.052 1.00 48.25 93 ASP A C 1
ATOM 742 O O . ASP A 1 93 ? -38.573 18.554 22.583 1.00 48.25 93 ASP A O 1
ATOM 746 N N . PRO A 1 94 ? -40.204 18.000 21.141 1.00 58.53 94 PRO A N 1
ATOM 747 C CA . PRO A 1 94 ? -39.707 16.642 20.890 1.00 58.53 94 PRO A CA 1
ATOM 748 C C . PRO A 1 94 ? -38.269 16.610 20.341 1.00 58.53 94 PRO A C 1
ATOM 750 O O . PRO A 1 94 ? -37.545 15.634 20.522 1.00 58.53 94 PRO A O 1
ATOM 753 N N . ALA A 1 95 ? -37.810 17.696 19.707 1.00 57.22 95 ALA A N 1
ATOM 754 C CA . ALA A 1 95 ? -36.453 17.795 19.168 1.00 57.22 95 ALA A CA 1
ATOM 755 C C . ALA A 1 95 ? -35.369 17.924 20.257 1.00 57.22 95 ALA A C 1
ATOM 757 O O . ALA A 1 95 ? -34.229 17.486 20.059 1.00 57.22 95 ALA A O 1
ATOM 758 N N . LEU A 1 96 ? -35.706 18.531 21.400 1.00 58.59 96 LEU A N 1
ATOM 759 C CA . LEU A 1 96 ? -34.784 18.669 22.527 1.00 58.59 96 LEU A CA 1
ATOM 760 C C . LEU A 1 96 ? -34.729 17.376 23.347 1.00 58.59 96 LEU A C 1
ATOM 762 O O . LEU A 1 96 ? -33.638 16.983 23.761 1.00 58.59 96 LEU A O 1
ATOM 766 N N . THR A 1 97 ? -35.849 16.658 23.473 1.00 64.56 97 THR A N 1
ATOM 767 C CA . THR A 1 97 ? -35.915 15.339 24.124 1.00 64.56 97 THR A CA 1
ATOM 768 C C . THR A 1 97 ? -34.964 14.331 23.484 1.00 64.56 97 THR A C 1
ATOM 770 O O . THR A 1 97 ? -34.144 13.742 24.187 1.00 64.56 97 THR A O 1
ATOM 773 N N . ASP A 1 98 ? -34.996 14.183 22.157 1.00 58.81 98 ASP A N 1
ATOM 774 C CA . ASP A 1 98 ? -34.103 13.255 21.445 1.00 58.81 98 ASP A CA 1
ATOM 775 C C . ASP A 1 98 ? -32.622 13.604 21.648 1.00 58.81 98 ASP A C 1
ATOM 777 O O . ASP A 1 98 ? -31.763 12.726 21.753 1.00 58.81 98 ASP A O 1
ATOM 781 N N . THR A 1 99 ? -32.319 14.902 21.737 1.00 64.62 99 THR A N 1
ATOM 782 C CA . THR A 1 99 ? -30.953 15.397 21.942 1.00 64.62 99 THR A CA 1
ATOM 783 C C . THR A 1 99 ? -30.452 15.071 23.352 1.00 64.62 99 THR A C 1
ATOM 785 O O . THR A 1 99 ? -29.323 14.604 23.515 1.00 64.62 99 THR A O 1
ATOM 788 N N . VAL A 1 100 ? -31.295 15.266 24.369 1.00 63.81 100 VAL A N 1
ATOM 789 C CA . VAL A 1 100 ? -30.969 14.972 25.773 1.00 63.81 100 VAL A CA 1
ATOM 790 C C . VAL A 1 100 ? -30.871 13.464 26.010 1.00 63.81 100 VAL A C 1
ATOM 792 O O . VAL A 1 100 ? -29.890 12.999 26.587 1.00 63.81 100 VAL A O 1
ATOM 795 N N . MET A 1 101 ? -31.815 12.673 25.495 1.00 65.19 101 MET A N 1
ATOM 796 C CA . MET A 1 101 ? -31.795 11.210 25.629 1.00 65.19 101 MET A CA 1
ATOM 797 C C . MET A 1 101 ? -30.572 10.582 24.946 1.00 65.19 101 MET A C 1
ATOM 799 O O . MET A 1 101 ? -29.984 9.632 25.464 1.00 65.19 101 MET A O 1
ATOM 803 N N . ALA A 1 102 ? -30.117 11.150 23.827 1.00 62.12 102 ALA A N 1
ATOM 804 C CA . ALA A 1 102 ? -28.883 10.725 23.170 1.00 62.12 102 ALA A CA 1
ATOM 805 C C . ALA A 1 102 ? -27.614 11.072 23.965 1.00 62.12 102 ALA A C 1
ATOM 807 O O . ALA A 1 102 ? -26.645 10.311 23.917 1.00 62.12 102 ALA A O 1
ATOM 808 N N . ALA A 1 103 ? -27.607 12.197 24.690 1.00 59.41 103 ALA A N 1
ATOM 809 C CA . ALA A 1 103 ? -26.511 12.563 25.587 1.00 59.41 103 ALA A CA 1
ATOM 810 C C . ALA A 1 103 ? -26.443 11.628 26.809 1.00 59.41 103 ALA A C 1
ATOM 812 O O . ALA A 1 103 ? -25.350 11.249 27.228 1.00 59.41 103 ALA A O 1
ATOM 813 N N . LEU A 1 104 ? -27.601 11.198 27.322 1.00 57.56 104 LEU A N 1
ATOM 814 C CA . LEU A 1 104 ? -27.714 10.279 28.461 1.00 57.56 104 LEU A CA 1
ATOM 815 C C . LEU A 1 104 ? -27.424 8.812 28.096 1.00 57.56 104 LEU A C 1
ATOM 817 O O . LEU A 1 104 ? -26.937 8.058 28.930 1.00 57.56 104 LEU A O 1
ATOM 821 N N . SER A 1 105 ? -27.653 8.405 26.843 1.00 61.91 105 SER A N 1
ATOM 822 C CA . SER A 1 105 ? -27.435 7.026 26.371 1.00 61.91 105 SER A CA 1
ATOM 823 C C . SER A 1 105 ? -25.956 6.582 26.367 1.00 61.91 105 SER A C 1
ATOM 825 O O . SER A 1 105 ? -25.666 5.405 26.146 1.00 61.91 105 SER A O 1
ATOM 827 N N . GLY A 1 106 ? -24.989 7.497 26.547 1.00 59.16 106 GLY A N 1
ATOM 828 C CA . GLY A 1 106 ? -23.543 7.197 26.564 1.00 59.16 106 GLY A CA 1
ATOM 829 C C . GLY A 1 106 ? -22.959 6.720 25.219 1.00 59.16 106 GLY A C 1
ATOM 830 O O . GLY A 1 106 ? -21.741 6.648 25.033 1.00 59.16 106 GLY A O 1
ATOM 831 N N . SER A 1 107 ? -23.815 6.443 24.235 1.00 63.19 107 SER A N 1
ATOM 832 C CA . SER A 1 107 ? -23.452 5.936 22.916 1.00 63.19 107 SER A CA 1
ATOM 833 C C . SER A 1 107 ? -23.085 7.077 21.972 1.00 63.19 107 SER A C 1
ATOM 835 O O . SER A 1 107 ? -23.904 7.582 21.202 1.00 63.19 107 SER A O 1
ATOM 837 N N . ARG A 1 108 ? -21.801 7.451 21.986 1.00 65.44 108 ARG A N 1
ATOM 838 C CA . ARG A 1 108 ? -21.214 8.510 21.138 1.00 65.44 108 ARG A CA 1
ATOM 839 C C . ARG A 1 108 ? -21.526 8.347 19.646 1.00 65.44 108 ARG A C 1
ATOM 841 O O . ARG A 1 108 ? -21.625 9.343 18.944 1.00 65.44 108 ARG A O 1
ATOM 848 N N . ALA A 1 109 ? -21.692 7.115 19.157 1.00 69.44 109 ALA A N 1
ATOM 849 C CA . ALA A 1 109 ? -22.073 6.849 17.768 1.00 69.44 109 ALA A CA 1
ATOM 850 C C . ALA A 1 109 ? -23.501 7.329 17.453 1.00 69.44 109 ALA A C 1
ATOM 852 O O . ALA A 1 109 ? -23.720 7.960 16.420 1.00 69.44 109 ALA A O 1
ATOM 853 N N . LEU A 1 110 ? -24.447 7.087 18.366 1.00 67.12 110 LEU A N 1
ATOM 854 C CA . LEU A 1 110 ? -25.834 7.533 18.240 1.00 67.12 110 LEU A CA 1
ATOM 855 C C . LEU A 1 110 ? -25.930 9.056 18.415 1.00 67.12 110 LEU A C 1
ATOM 857 O O . LEU A 1 110 ? -26.557 9.730 17.602 1.00 67.12 110 LEU A O 1
ATOM 861 N N . SER A 1 111 ? -25.219 9.599 19.409 1.00 65.50 111 SER A N 1
ATOM 862 C CA . SER A 1 111 ? -25.106 11.044 19.644 1.00 65.50 111 SER A CA 1
ATOM 863 C C . SER A 1 111 ? -24.503 11.780 18.436 1.00 65.50 111 SER A C 1
ATOM 865 O O 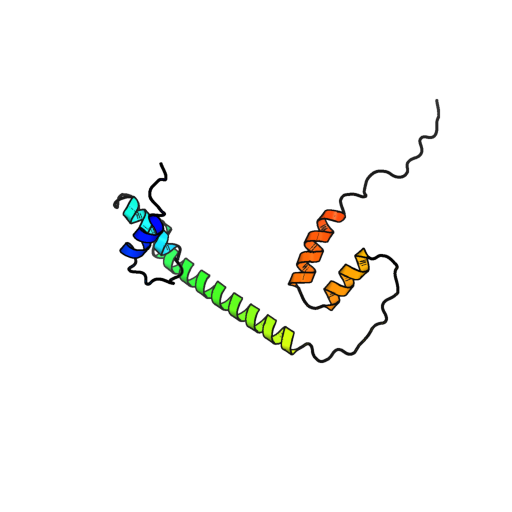. SER A 1 111 ? -25.109 12.725 17.931 1.00 65.50 111 SER A O 1
ATOM 867 N N . ASN A 1 112 ? -23.386 11.293 17.879 1.00 74.19 112 ASN A N 1
ATOM 868 C CA . ASN A 1 112 ? -22.799 11.849 16.655 1.00 74.19 112 ASN A CA 1
ATOM 869 C C . ASN A 1 112 ? -23.767 11.752 15.465 1.00 74.19 112 ASN A C 1
ATOM 871 O O . ASN A 1 112 ? -23.902 12.717 14.719 1.00 74.19 112 ASN A O 1
ATOM 875 N N . HIS A 1 113 ? -24.463 10.626 15.281 1.00 75.00 113 HIS A N 1
ATOM 876 C CA . HIS A 1 113 ? -25.450 10.462 14.206 1.00 75.00 113 HIS A CA 1
ATOM 877 C C . HIS A 1 113 ? -26.605 11.476 14.316 1.00 75.00 113 HIS A C 1
ATOM 879 O O . HIS A 1 113 ? -27.001 12.079 13.317 1.00 75.00 113 HIS A O 1
ATOM 885 N N . ILE A 1 114 ? -27.114 11.724 15.524 1.00 72.00 114 ILE A N 1
ATOM 886 C CA . ILE A 1 114 ? -28.176 12.711 15.777 1.00 72.00 114 ILE A CA 1
ATOM 887 C C . ILE A 1 114 ? -27.660 14.143 15.578 1.00 72.00 114 ILE A C 1
ATOM 889 O O . ILE A 1 114 ? -28.370 14.975 15.007 1.00 72.00 114 ILE A O 1
ATOM 893 N N . LEU A 1 115 ? -26.415 14.434 15.966 1.00 76.69 115 LEU A N 1
ATOM 894 C CA . LEU A 1 115 ? -25.785 15.733 15.719 1.00 76.69 115 LEU A CA 1
ATOM 895 C C . LEU A 1 115 ? -25.651 16.013 14.216 1.00 76.69 115 LEU A C 1
ATOM 897 O O . LEU A 1 115 ? -26.081 17.067 13.751 1.00 76.69 115 LEU A O 1
ATOM 901 N N . TRP A 1 116 ? -25.157 15.041 13.442 1.00 73.38 116 TRP A N 1
ATOM 902 C CA . TRP A 1 116 ? -25.104 15.134 11.980 1.00 73.38 116 TRP A CA 1
ATOM 903 C C . TRP A 1 116 ? -26.490 15.383 11.374 1.00 73.38 116 TRP A C 1
ATOM 905 O O . TRP A 1 116 ? -26.626 16.225 10.493 1.00 73.38 116 TRP A O 1
ATOM 915 N N . ARG A 1 117 ? -27.542 14.720 11.870 1.00 72.06 117 ARG A N 1
ATOM 916 C CA . ARG A 1 117 ? -28.921 14.932 11.387 1.00 72.06 117 ARG A CA 1
ATOM 917 C C . ARG A 1 117 ? -29.529 16.271 11.804 1.00 72.06 117 ARG A C 1
ATOM 919 O O . ARG A 1 117 ? -30.350 16.813 11.069 1.00 72.06 117 ARG A O 1
ATOM 926 N N . SER A 1 118 ? -29.179 16.782 12.981 1.00 62.38 118 SER A N 1
ATOM 927 C CA . SER A 1 118 ? -29.748 18.020 13.530 1.00 62.38 118 SER A CA 1
ATOM 928 C C . SER A 1 118 ? -29.034 19.284 13.045 1.00 62.38 118 SER A C 1
ATOM 930 O O . SER A 1 118 ? -29.658 20.345 13.019 1.00 62.38 118 SER A O 1
ATOM 932 N N . ALA A 1 119 ? -27.779 19.185 12.594 1.00 65.06 119 ALA A N 1
ATOM 933 C CA . ALA A 1 119 ? -27.070 20.281 11.931 1.00 65.06 119 ALA A CA 1
ATOM 934 C C . ALA A 1 119 ? -27.772 20.715 10.629 1.00 65.06 119 ALA A C 1
ATOM 936 O O . ALA A 1 119 ? -27.966 21.903 10.404 1.00 65.06 119 ALA A O 1
ATOM 937 N N . PHE A 1 120 ? -28.277 19.767 9.829 1.00 58.69 120 PHE A N 1
ATOM 938 C CA . PHE A 1 120 ? -28.975 20.069 8.569 1.00 58.69 120 PHE A CA 1
ATOM 939 C C . PHE A 1 120 ? -30.417 20.581 8.726 1.00 58.69 120 PHE A C 1
ATOM 941 O O . PHE A 1 120 ? -31.053 20.917 7.728 1.00 58.69 120 PHE A O 1
ATOM 948 N N . ARG A 1 121 ? -30.962 20.638 9.952 1.00 56.75 121 ARG A N 1
ATOM 949 C CA . ARG A 1 121 ? -32.307 21.193 10.200 1.00 56.75 121 ARG A CA 1
ATOM 950 C C . ARG A 1 121 ? -32.304 22.648 10.668 1.00 56.75 121 ARG A C 1
ATOM 952 O O . ARG A 1 121 ? -33.350 23.281 10.591 1.00 56.75 121 ARG A O 1
ATOM 959 N N . ARG A 1 122 ? -31.168 23.186 11.131 1.00 51.97 122 ARG A N 1
ATOM 960 C CA . ARG A 1 122 ? -31.096 24.556 11.679 1.00 51.97 122 ARG A CA 1
ATOM 961 C C . ARG A 1 122 ? -30.966 25.666 10.627 1.00 51.97 122 ARG A C 1
ATOM 963 O O . ARG A 1 122 ? -31.129 26.821 10.985 1.00 51.97 122 ARG A O 1
ATOM 970 N N . ASP A 1 123 ? -30.802 25.321 9.350 1.00 49.66 123 ASP A N 1
ATOM 971 C CA . ASP A 1 123 ? -30.679 26.287 8.243 1.00 49.66 123 ASP A CA 1
ATOM 972 C C . ASP A 1 123 ? -31.960 26.452 7.404 1.00 49.66 123 ASP A C 1
ATOM 974 O O . ASP A 1 123 ? -31.916 26.754 6.213 1.00 49.66 123 ASP A O 1
ATOM 978 N N . ARG A 1 124 ? -33.144 26.236 7.995 1.00 40.50 124 ARG A N 1
ATOM 979 C CA . ARG A 1 124 ? -34.414 26.468 7.279 1.00 40.50 124 ARG A CA 1
ATOM 980 C C . ARG A 1 124 ? -35.474 27.250 8.055 1.00 40.50 124 ARG A C 1
ATOM 982 O O . ARG A 1 124 ? -36.647 27.164 7.712 1.00 40.50 124 ARG A O 1
ATOM 989 N N . THR A 1 125 ? -35.073 28.033 9.060 1.00 38.72 125 THR A N 1
ATOM 990 C CA . THR A 1 125 ? -35.952 29.004 9.745 1.00 38.72 125 THR A CA 1
ATOM 991 C C . THR A 1 125 ? -35.186 30.276 10.135 1.00 38.72 125 THR A C 1
ATOM 993 O O . THR A 1 125 ? -35.182 30.703 11.285 1.00 38.72 125 THR A O 1
ATOM 996 N N . SER A 1 126 ? -34.497 30.884 9.175 1.00 42.50 126 SER A N 1
ATOM 997 C CA . SER A 1 126 ? -34.011 32.266 9.266 1.00 42.50 126 SER A CA 1
ATOM 998 C C . SER A 1 126 ? -34.359 33.021 7.985 1.00 42.50 126 SER A C 1
ATOM 1000 O O . SER A 1 126 ? -33.525 33.662 7.362 1.00 42.50 126 SER A O 1
ATOM 1002 N N . SER A 1 127 ? -35.618 32.927 7.559 1.00 41.38 127 SER A N 1
ATOM 1003 C CA . SER A 1 127 ? -36.232 33.940 6.706 1.00 41.38 127 SER A CA 1
ATOM 1004 C C . SER A 1 127 ? -37.746 33.773 6.734 1.00 41.38 127 SER A C 1
ATOM 1006 O O . SER A 1 127 ? -38.237 32.655 6.617 1.00 41.38 127 SER A O 1
ATOM 1008 N N . ILE A 1 128 ? -38.443 34.899 6.863 1.00 40.56 128 ILE A N 1
ATOM 1009 C CA . ILE A 1 128 ? -39.895 35.098 6.773 1.00 40.56 128 ILE A CA 1
ATOM 1010 C C . ILE A 1 128 ? -40.725 34.920 8.058 1.00 40.56 128 ILE A C 1
ATOM 1012 O O . ILE A 1 128 ? -41.533 34.016 8.215 1.00 40.56 128 ILE A O 1
ATOM 1016 N N . SER A 1 129 ? -40.585 35.878 8.978 1.00 36.50 129 SER A N 1
ATOM 1017 C CA . SER A 1 129 ? -41.754 36.498 9.617 1.00 36.50 129 SER A CA 1
ATOM 1018 C C . SER A 1 129 ? -41.355 37.815 10.283 1.00 36.50 129 SER A C 1
ATOM 1020 O O . SER A 1 129 ? -40.553 37.823 11.212 1.00 36.50 129 SER A O 1
ATOM 1022 N N . GLY A 1 130 ? -41.933 38.918 9.800 1.00 35.09 130 GLY A N 1
ATOM 1023 C CA . GLY A 1 130 ? -42.062 40.155 10.570 1.00 35.09 130 GLY A CA 1
ATOM 1024 C C . GLY A 1 130 ? -41.150 41.315 10.182 1.00 35.09 130 GLY A C 1
ATOM 1025 O O . GLY A 1 130 ? -40.274 41.666 10.960 1.00 35.09 130 GLY A O 1
ATOM 1026 N N . MET A 1 131 ? -41.438 41.996 9.066 1.00 34.88 131 MET A N 1
ATOM 1027 C CA . MET A 1 131 ? -41.351 43.464 9.018 1.00 34.88 131 MET A CA 1
ATOM 1028 C C . MET A 1 131 ? -42.534 44.013 8.217 1.00 34.88 131 MET A C 1
ATOM 1030 O O . MET A 1 131 ? -42.697 43.742 7.032 1.00 34.88 131 MET A O 1
ATOM 1034 N N . ASN A 1 132 ? -43.394 44.728 8.935 1.00 35.00 132 ASN A N 1
ATOM 1035 C CA . ASN A 1 132 ? -44.607 45.369 8.459 1.00 35.00 132 ASN A CA 1
ATOM 1036 C C . ASN A 1 132 ? -44.281 46.443 7.412 1.00 35.00 132 ASN A C 1
ATOM 1038 O O . ASN A 1 132 ? -43.524 47.370 7.694 1.00 35.00 132 ASN A O 1
ATOM 1042 N N . CYS A 1 133 ? -44.899 46.360 6.235 1.00 32.69 133 CYS A N 1
ATOM 1043 C CA . CYS A 1 133 ? -44.978 47.469 5.290 1.00 32.69 133 CYS A CA 1
ATOM 1044 C C . CYS A 1 133 ? -46.048 48.446 5.799 1.00 32.69 133 CYS A C 1
ATOM 1046 O O . CYS A 1 133 ? -47.238 48.249 5.556 1.00 32.69 133 CYS A O 1
ATOM 1048 N N . ILE A 1 134 ? -45.637 49.476 6.541 1.00 35.84 134 ILE A N 1
ATOM 1049 C CA . ILE A 1 134 ? -46.470 50.658 6.772 1.00 35.84 134 ILE A CA 1
ATOM 1050 C C . ILE A 1 134 ? -46.255 51.600 5.585 1.00 35.84 134 ILE A C 1
ATOM 1052 O O . ILE A 1 134 ? -45.131 51.966 5.252 1.00 35.84 134 ILE A O 1
ATOM 1056 N N . VAL A 1 135 ? -47.372 51.935 4.947 1.00 38.28 135 VAL A N 1
ATOM 1057 C CA . VAL A 1 135 ? -47.573 52.976 3.934 1.00 38.28 135 VAL A CA 1
ATOM 1058 C C . VAL A 1 135 ? -46.986 54.312 4.395 1.00 38.28 135 VAL A C 1
ATOM 1060 O O . VAL A 1 135 ? -47.291 54.730 5.510 1.00 38.28 135 VAL A O 1
ATOM 1063 N N . SER A 1 136 ? -46.244 55.020 3.535 1.00 34.25 136 SER A N 1
ATOM 1064 C CA . SER A 1 136 ? -46.255 56.494 3.457 1.00 34.25 136 SER A CA 1
ATOM 1065 C C . SER A 1 136 ? -45.495 57.018 2.230 1.00 34.25 136 SER A C 1
ATOM 1067 O O . SER A 1 136 ? -44.285 56.834 2.143 1.00 34.25 136 SER A O 1
ATOM 1069 N N . ILE A 1 137 ? -46.268 57.735 1.398 1.00 39.28 137 ILE A N 1
ATOM 1070 C CA . ILE A 1 137 ? -45.942 58.776 0.397 1.00 39.28 137 ILE A CA 1
ATOM 1071 C C . ILE A 1 137 ? -45.264 58.311 -0.895 1.00 39.28 137 ILE A C 1
ATOM 1073 O O . ILE A 1 137 ? -44.050 58.025 -0.894 1.00 39.28 137 ILE A O 1
#

Foldseek 3Di:
DDPDPPVLVVLLCVQVVDDPPDDDDQLSSQRSVCVVVPVPDHGPSVDPVNVVVRVVVVVVVVVVVVVVVVVVVVLVVPPPDDPDDDPDPDDPDVLVVCQVVLVVVSPVVSNVVSVVVVVVVVPPPPDDDDDDPDDDD

Organism: Toxocara canis (NCBI:txid6265)

Mean predicted aligned error: 18.22 Å

Radius of gyration: 28.23 Å; Cα contacts (8 Å, |Δi|>4): 45; chains: 1; bounding box: 60×76×65 Å

Sequence (137 aa):
DKGPPNTLYYIVRDVVKIRPGYRYRIPHIGLAIEKLMGSGFRSSYTSDAFRAKYSSFRNKIKVMRKKEREQLARASASSENYTGIPSAPITSDPALTDTVMAALSGSRALSNHILWRSAFRRDRTSSISGMNCIVSI

Secondary structure (DSSP, 8-state):
-PPPS-HHHHHHHHHHTPPTT----HHHHHHHHHHHTTTS---TTTSHHHHHHHHHHHHHHHHHHHHHHHHHHHHHHTTT-------------HHHHHHHHHHHT--HHHHHHHHHHHHTTTTSSSS-S--------

pLDDT: mean 70.65, std 18.81, range [32.69, 93.12]